Protein AF-A0A961JAN0-F1 (afdb_monomer_lite)

Foldseek 3Di:
DDPVVVVVVVVVVVVVQVCCVPPVVNCVVVVVVVVVVVVVVVVVVVD

Radius of gyration: 15.56 Å; chains: 1; bounding box: 28×22×41 Å

Sequence (47 aa):
MTNRLAIFLAVIVLGIFLADRIYFGGQLPVLIGRKGLAFIEWLAFWR

Structure (mmCIF, N/CA/C/O backbone):
data_AF-A0A961JAN0-F1
#
_entry.id   AF-A0A961JAN0-F1
#
loop_
_atom_site.group_PDB
_atom_site.id
_atom_site.type_symbol
_atom_site.label_atom_id
_atom_site.label_alt_id
_atom_site.label_comp_id
_atom_site.label_asym_id
_atom_site.label_entity_id
_atom_site.label_seq_id
_atom_site.pdbx_PDB_ins_code
_atom_site.Cartn_x
_atom_site.Cartn_y
_atom_site.Cartn_z
_atom_site.occupancy
_atom_site.B_iso_or_equiv
_atom_site.auth_seq_id
_atom_site.auth_comp_id
_atom_site.auth_asym_id
_atom_site.auth_atom_id
_atom_site.pdbx_PDB_model_num
ATOM 1 N N . MET A 1 1 ? 18.234 13.037 -9.606 1.00 57.66 1 MET A N 1
ATOM 2 C CA . MET A 1 1 ? 17.061 12.238 -10.018 1.00 57.66 1 MET A CA 1
ATOM 3 C C . MET A 1 1 ? 17.248 11.803 -11.459 1.00 57.66 1 MET A C 1
ATOM 5 O O . MET A 1 1 ? 17.153 12.630 -12.35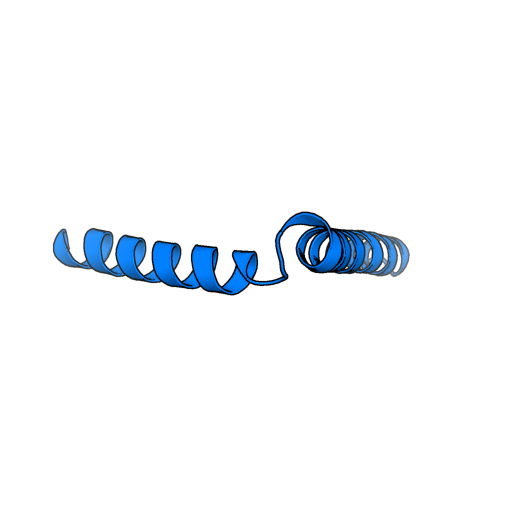1 1.00 57.66 1 MET A O 1
ATOM 9 N N . THR A 1 2 ? 17.607 10.547 -11.700 1.00 86.44 2 THR A N 1
ATOM 10 C CA . THR A 1 2 ? 17.744 10.012 -13.061 1.00 86.44 2 THR A CA 1
ATOM 11 C C . THR A 1 2 ? 16.377 9.570 -13.572 1.00 86.44 2 THR A C 1
ATOM 13 O O . THR A 1 2 ? 15.694 8.795 -12.903 1.00 86.44 2 THR A O 1
ATOM 16 N N . ASN A 1 3 ? 15.992 10.006 -14.775 1.00 91.88 3 ASN A N 1
ATOM 17 C CA . ASN A 1 3 ? 14.704 9.661 -15.401 1.00 91.88 3 ASN A CA 1
ATOM 18 C C . ASN A 1 3 ? 14.442 8.144 -15.432 1.00 91.88 3 ASN A C 1
ATOM 20 O O . ASN A 1 3 ? 13.308 7.698 -15.297 1.00 91.88 3 ASN A O 1
ATOM 24 N N . ARG A 1 4 ? 15.507 7.336 -15.525 1.00 94.50 4 ARG A N 1
ATOM 25 C CA . ARG A 1 4 ? 15.436 5.871 -15.474 1.00 94.50 4 ARG A CA 1
ATOM 26 C C . ARG A 1 4 ? 14.905 5.340 -14.137 1.00 94.50 4 ARG A C 1
ATOM 28 O O . ARG A 1 4 ? 14.086 4.428 -14.139 1.00 94.50 4 ARG A O 1
ATOM 35 N N . LEU A 1 5 ? 15.344 5.914 -13.014 1.00 95.44 5 LEU A N 1
ATOM 36 C CA . LEU A 1 5 ? 14.873 5.510 -11.687 1.00 95.44 5 LEU A CA 1
ATOM 37 C C . LEU A 1 5 ? 13.396 5.878 -11.510 1.00 95.44 5 LEU A C 1
ATOM 39 O O . LEU A 1 5 ? 12.623 5.073 -11.006 1.00 95.44 5 LEU A O 1
ATOM 43 N N . ALA A 1 6 ? 12.997 7.065 -11.972 1.00 94.94 6 ALA A N 1
ATOM 44 C CA . ALA A 1 6 ? 11.611 7.519 -11.887 1.00 94.94 6 ALA A CA 1
ATOM 45 C C . ALA A 1 6 ? 10.652 6.583 -12.642 1.00 94.94 6 ALA A C 1
ATOM 47 O O . ALA A 1 6 ? 9.627 6.189 -12.094 1.00 94.94 6 ALA A O 1
ATOM 48 N N . ILE A 1 7 ? 11.018 6.168 -13.861 1.00 96.56 7 ILE A N 1
ATOM 49 C CA . ILE A 1 7 ? 10.222 5.219 -14.654 1.00 96.56 7 ILE A CA 1
ATOM 50 C C . ILE A 1 7 ? 10.129 3.865 -13.944 1.00 96.56 7 ILE A C 1
ATOM 52 O O . ILE A 1 7 ? 9.043 3.302 -13.835 1.00 96.56 7 ILE A O 1
ATOM 56 N N . PHE A 1 8 ? 11.247 3.357 -13.422 1.00 96.75 8 PHE A N 1
ATOM 57 C CA . PHE A 1 8 ? 11.264 2.078 -12.714 1.00 96.75 8 PHE A CA 1
ATOM 58 C C . PHE A 1 8 ? 10.361 2.093 -11.473 1.00 96.75 8 PHE A C 1
ATOM 60 O O . PHE A 1 8 ? 9.550 1.189 -11.280 1.00 96.75 8 PHE A O 1
ATOM 67 N N . LEU A 1 9 ? 10.445 3.158 -10.672 1.00 96.69 9 LEU A N 1
ATOM 68 C CA . LEU A 1 9 ? 9.590 3.340 -9.502 1.00 96.69 9 LEU A CA 1
ATOM 69 C C . LEU A 1 9 ? 8.114 3.459 -9.892 1.00 96.69 9 LEU A C 1
ATOM 71 O O . LEU A 1 9 ? 7.276 2.830 -9.255 1.00 96.69 9 LEU A O 1
ATOM 75 N N . ALA A 1 10 ? 7.792 4.200 -10.954 1.00 96.81 10 ALA A N 1
ATOM 76 C CA . ALA A 1 10 ? 6.417 4.323 -11.432 1.00 96.81 10 ALA A CA 1
ATOM 77 C C . ALA A 1 10 ? 5.827 2.962 -11.833 1.00 96.81 10 ALA A C 1
ATOM 79 O O . ALA A 1 10 ? 4.707 2.642 -11.439 1.00 96.81 10 ALA A O 1
ATOM 80 N N . VAL A 1 11 ? 6.592 2.135 -12.554 1.00 98.06 11 VAL A N 1
ATOM 81 C CA . VAL A 1 11 ? 6.158 0.784 -12.947 1.00 98.06 11 VAL A CA 1
ATOM 82 C C . VAL A 1 11 ? 5.911 -0.095 -11.722 1.00 98.06 11 VAL A C 1
ATOM 84 O O . VAL A 1 11 ? 4.879 -0.760 -11.656 1.00 98.06 11 VAL A O 1
ATOM 87 N N . ILE A 1 12 ? 6.809 -0.069 -10.733 1.00 98.00 12 ILE A N 1
ATOM 88 C CA . ILE A 1 12 ? 6.636 -0.838 -9.492 1.00 98.00 12 ILE A CA 1
ATOM 89 C C . ILE A 1 12 ? 5.378 -0.394 -8.747 1.00 98.00 12 ILE A C 1
ATOM 91 O O . ILE A 1 12 ? 4.560 -1.231 -8.371 1.00 98.00 12 ILE A O 1
ATOM 95 N N . VAL A 1 13 ? 5.209 0.914 -8.548 1.00 96.81 13 VAL A N 1
ATOM 96 C CA . VAL A 1 13 ? 4.069 1.463 -7.807 1.00 96.81 13 VAL A CA 1
ATOM 97 C C . VAL A 1 13 ? 2.757 1.078 -8.490 1.00 96.81 13 VAL A C 1
ATOM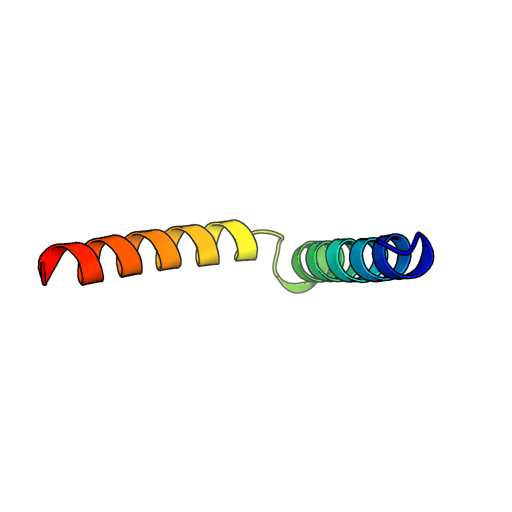 99 O O . VAL A 1 13 ? 1.865 0.538 -7.838 1.00 96.81 13 VAL A O 1
ATOM 102 N N . LEU A 1 14 ? 2.655 1.273 -9.808 1.00 97.75 14 LEU A N 1
ATOM 103 C CA . LEU A 1 14 ? 1.463 0.892 -10.567 1.00 97.75 14 LEU A CA 1
ATOM 104 C C . LEU A 1 14 ? 1.212 -0.621 -10.527 1.00 97.75 14 LEU A C 1
ATOM 106 O O . LEU A 1 14 ? 0.069 -1.039 -10.349 1.00 97.75 14 LEU A O 1
ATOM 110 N N . GLY A 1 15 ? 2.262 -1.438 -10.636 1.00 97.38 15 GLY A N 1
ATOM 111 C CA . GLY A 1 15 ? 2.159 -2.895 -10.548 1.00 97.38 15 GLY A CA 1
ATOM 112 C C . GLY A 1 15 ? 1.604 -3.371 -9.204 1.00 97.38 15 GLY A C 1
ATOM 113 O O . GLY A 1 15 ? 0.748 -4.253 -9.177 1.00 97.38 15 GLY A O 1
ATOM 114 N N . ILE A 1 16 ? 2.024 -2.749 -8.099 1.00 96.56 16 ILE A N 1
ATOM 115 C CA . ILE A 1 16 ? 1.528 -3.069 -6.752 1.00 96.56 16 ILE A CA 1
ATOM 116 C C . ILE A 1 16 ? 0.039 -2.730 -6.620 1.00 96.56 16 ILE A C 1
ATOM 118 O O . ILE A 1 16 ? -0.733 -3.569 -6.158 1.00 96.56 16 ILE A O 1
ATOM 122 N N . PHE A 1 17 ? -0.390 -1.542 -7.057 1.00 96.00 17 PHE A N 1
ATOM 123 C CA . PHE A 1 17 ? -1.809 -1.166 -6.998 1.00 96.00 17 PHE A CA 1
ATOM 124 C C . PHE A 1 17 ? -2.680 -2.025 -7.919 1.00 96.00 17 PHE A C 1
ATOM 126 O O . PHE A 1 17 ? -3.810 -2.364 -7.567 1.00 96.00 17 PHE A O 1
ATOM 133 N N . LEU A 1 18 ? -2.160 -2.415 -9.084 1.00 97.19 18 LEU A N 1
ATOM 134 C CA . LEU A 1 18 ? -2.867 -3.318 -9.984 1.00 97.19 18 LEU A CA 1
ATOM 135 C C . LEU A 1 18 ? -3.018 -4.713 -9.361 1.00 97.19 18 LEU A C 1
ATOM 137 O O . LEU A 1 18 ? -4.105 -5.286 -9.403 1.00 97.19 18 LEU A O 1
ATOM 141 N N . ALA A 1 19 ? -1.960 -5.236 -8.736 1.00 96.94 19 ALA A N 1
ATOM 142 C CA . ALA A 1 19 ? -2.010 -6.502 -8.014 1.00 96.94 19 ALA A CA 1
ATOM 143 C C . ALA A 1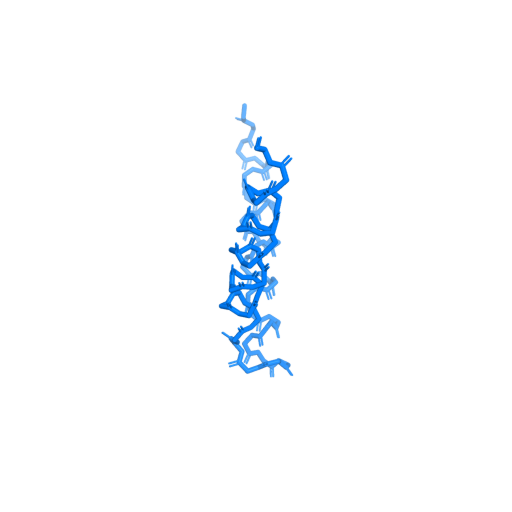 19 ? -3.006 -6.447 -6.841 1.00 96.94 19 ALA A C 1
ATOM 145 O O . ALA A 1 19 ? -3.826 -7.354 -6.699 1.00 9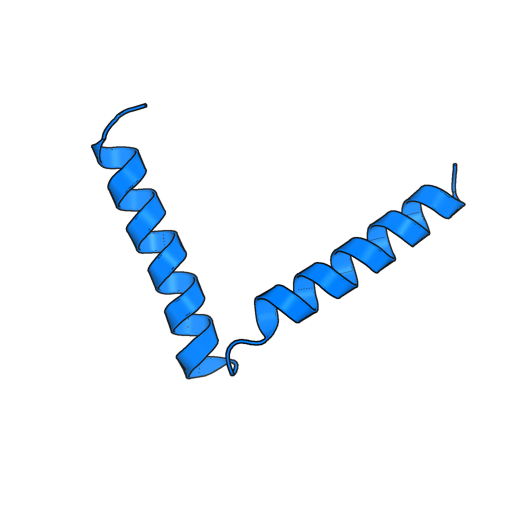6.94 19 ALA A O 1
ATOM 146 N N . ASP A 1 20 ? -3.011 -5.366 -6.056 1.00 96.06 20 ASP A N 1
ATOM 147 C CA . ASP A 1 20 ? -4.018 -5.133 -5.011 1.00 96.06 20 ASP A CA 1
ATOM 148 C C . ASP A 1 20 ? -5.443 -5.163 -5.582 1.00 96.06 20 ASP A C 1
ATOM 150 O O . ASP A 1 20 ? -6.330 -5.847 -5.064 1.00 96.06 20 ASP A O 1
ATOM 154 N N . ARG A 1 21 ? -5.661 -4.494 -6.717 1.00 95.12 21 ARG A N 1
ATOM 155 C CA . ARG A 1 21 ? -6.980 -4.439 -7.349 1.00 95.12 21 ARG A CA 1
ATOM 156 C C . ARG A 1 21 ? -7.469 -5.791 -7.875 1.00 95.12 21 ARG A C 1
ATOM 158 O O . ARG A 1 21 ? -8.683 -6.017 -7.846 1.00 95.12 21 ARG A O 1
ATOM 165 N N . ILE A 1 22 ? -6.563 -6.641 -8.364 1.00 97.12 22 ILE A N 1
ATOM 166 C CA . ILE A 1 22 ? -6.874 -7.955 -8.952 1.00 97.12 22 ILE A CA 1
ATOM 167 C C . ILE A 1 22 ? -7.040 -9.028 -7.869 1.00 97.12 22 ILE A C 1
ATOM 169 O O . ILE A 1 22 ? -8.015 -9.773 -7.905 1.00 97.12 22 ILE A O 1
ATOM 173 N N . TYR A 1 23 ? -6.116 -9.106 -6.910 1.00 96.75 23 TYR A N 1
ATOM 174 C CA . TYR A 1 23 ? -6.057 -10.211 -5.946 1.00 96.75 23 TYR A CA 1
ATOM 175 C C . TYR A 1 23 ? -6.726 -9.899 -4.601 1.00 96.75 23 TYR A C 1
ATOM 177 O O . TYR A 1 23 ? -7.207 -10.815 -3.939 1.00 96.75 23 TYR A O 1
ATOM 185 N N . PHE A 1 24 ? -6.776 -8.627 -4.190 1.00 94.25 24 PHE A N 1
ATOM 186 C CA . PHE A 1 24 ? -7.160 -8.224 -2.827 1.00 94.25 24 PHE A CA 1
ATOM 187 C C . PHE A 1 24 ? -8.339 -7.237 -2.777 1.00 94.25 24 PHE A C 1
ATOM 189 O O . PHE A 1 24 ? -8.723 -6.761 -1.709 1.00 94.25 24 PHE A O 1
ATOM 196 N N . GLY A 1 25 ? -8.949 -6.934 -3.927 1.00 92.88 25 GLY A N 1
ATOM 197 C CA . GLY A 1 25 ? -10.153 -6.105 -4.017 1.00 92.88 25 GLY A CA 1
ATOM 198 C C . GLY A 1 25 ? -9.915 -4.593 -3.948 1.00 92.88 25 GLY A C 1
ATOM 199 O O . GLY A 1 25 ? -10.887 -3.839 -3.976 1.0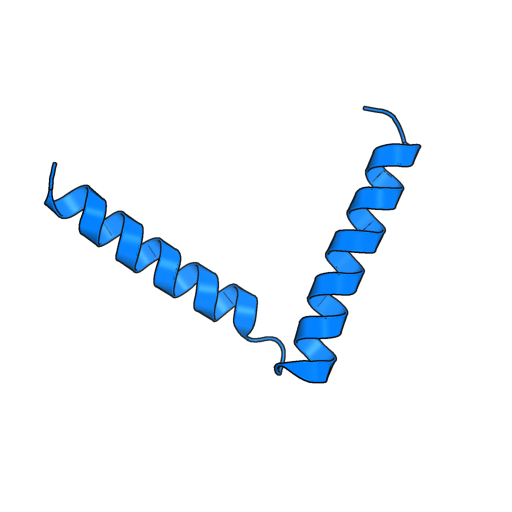0 92.88 25 GLY A O 1
ATOM 200 N N . GLY A 1 26 ? -8.661 -4.125 -3.909 1.00 92.94 26 GLY A N 1
ATOM 201 C CA . GLY A 1 26 ? -8.329 -2.695 -4.002 1.00 92.94 26 GLY A CA 1
ATOM 202 C C . GLY A 1 26 ? -8.465 -1.898 -2.698 1.00 92.94 26 GLY A C 1
ATOM 203 O O . GLY A 1 26 ? -8.524 -0.669 -2.732 1.00 92.94 26 GLY A O 1
ATOM 204 N N . GLN A 1 27 ? -8.605 -2.573 -1.554 1.00 95.31 27 GLN A N 1
ATOM 205 C CA . GLN A 1 27 ? -8.887 -1.931 -0.261 1.00 95.31 27 GLN A CA 1
ATOM 206 C C . GLN A 1 27 ? -7.672 -1.887 0.674 1.00 95.31 27 GLN A C 1
ATOM 208 O O . GLN A 1 27 ? -7.733 -1.231 1.721 1.00 95.31 27 GLN A O 1
ATOM 213 N N . LEU A 1 28 ? -6.561 -2.546 0.318 1.00 94.88 28 LEU A N 1
ATOM 214 C CA . LEU A 1 28 ? -5.365 -2.591 1.162 1.00 94.88 28 LEU A CA 1
ATOM 215 C C . LEU A 1 28 ? -4.804 -1.199 1.506 1.00 94.88 28 LEU A C 1
ATOM 217 O O . LEU A 1 28 ? -4.476 -0.994 2.675 1.00 94.88 28 LEU A O 1
ATOM 221 N N . PRO A 1 29 ? -4.750 -0.208 0.592 1.00 94.12 29 PRO A N 1
ATOM 222 C CA . PRO A 1 29 ? -4.245 1.125 0.921 1.00 94.12 29 PRO A CA 1
ATOM 223 C C . PRO A 1 29 ? -5.062 1.805 2.024 1.00 94.12 29 PRO A C 1
ATOM 225 O O . PRO A 1 29 ? -4.504 2.389 2.952 1.00 94.12 29 PRO A O 1
ATOM 228 N N . VAL A 1 30 ? -6.391 1.672 1.965 1.00 95.31 30 VAL A N 1
ATOM 229 C CA . VAL A 1 30 ? -7.306 2.224 2.974 1.00 95.31 30 VAL A CA 1
ATOM 230 C C . VAL A 1 30 ? -7.133 1.495 4.305 1.00 95.31 30 VAL A C 1
ATOM 232 O O . VAL A 1 30 ? -7.075 2.130 5.359 1.00 95.31 30 VAL A O 1
ATOM 235 N N . LEU A 1 31 ? -7.011 0.166 4.274 1.00 96.19 31 LEU A N 1
ATOM 236 C CA . LEU A 1 31 ? -6.790 -0.645 5.470 1.00 96.19 31 LEU A CA 1
ATOM 237 C C . LEU A 1 31 ? -5.474 -0.283 6.172 1.00 96.19 31 LEU A C 1
ATOM 239 O O . LEU A 1 31 ? -5.464 -0.096 7.392 1.00 96.19 31 LEU A O 1
ATOM 243 N N . ILE A 1 32 ? -4.385 -0.149 5.413 1.00 96.12 32 ILE A N 1
ATOM 244 C CA . ILE A 1 32 ? -3.071 0.242 5.937 1.00 96.12 32 ILE A CA 1
ATOM 245 C C . ILE A 1 32 ? -3.135 1.662 6.504 1.00 96.12 32 ILE A C 1
ATOM 247 O O . ILE A 1 32 ? -2.682 1.877 7.626 1.00 96.12 32 ILE A O 1
ATOM 251 N N . GLY A 1 33 ? -3.761 2.605 5.792 1.00 96.75 33 GLY A N 1
ATOM 252 C CA . GLY A 1 33 ? -3.931 3.980 6.268 1.00 96.75 33 GLY A CA 1
ATOM 253 C C . GLY A 1 33 ? -4.667 4.055 7.608 1.00 96.75 33 GLY A C 1
ATOM 254 O O . GLY A 1 33 ? -4.188 4.693 8.544 1.00 96.75 33 GLY A O 1
ATOM 255 N N . ARG A 1 34 ? -5.783 3.329 7.750 1.00 97.50 34 ARG A N 1
ATOM 256 C CA . ARG A 1 34 ? -6.541 3.268 9.014 1.00 97.50 34 ARG A CA 1
ATOM 257 C C . ARG A 1 34 ? -5.714 2.693 10.164 1.00 97.50 34 ARG A C 1
ATOM 259 O O . ARG A 1 34 ? -5.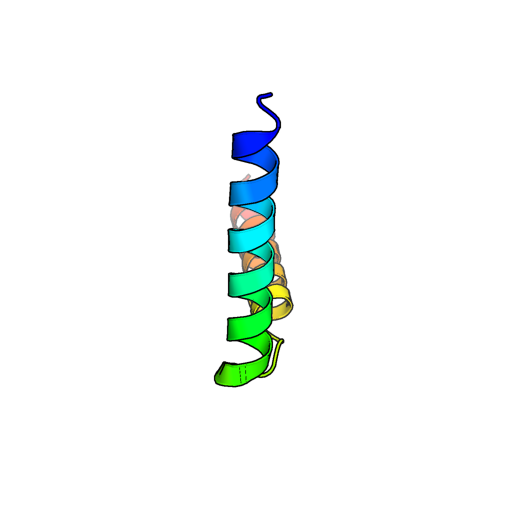760 3.223 11.270 1.00 97.50 34 ARG A O 1
ATOM 266 N N . LYS A 1 35 ? -4.952 1.623 9.914 1.00 97.44 35 LYS A N 1
ATOM 267 C CA . LYS A 1 35 ? -4.067 1.024 10.927 1.00 97.44 35 LYS A CA 1
ATOM 268 C C . LYS A 1 35 ? -2.921 1.958 11.310 1.00 97.44 35 LYS A C 1
ATOM 270 O O . LYS A 1 35 ? -2.584 2.036 12.486 1.00 97.44 35 LYS A O 1
ATOM 275 N N . GLY A 1 36 ? -2.359 2.679 10.342 1.00 97.62 36 GLY A N 1
ATOM 276 C CA . GLY A 1 36 ? -1.324 3.682 10.579 1.00 97.62 36 GLY A CA 1
ATOM 277 C C . GLY A 1 36 ? -1.819 4.823 11.464 1.00 97.62 36 GLY A C 1
ATOM 278 O O . GLY A 1 36 ? -1.140 5.180 12.419 1.00 97.62 36 GLY A O 1
ATOM 279 N N . LEU A 1 37 ? -3.026 5.338 11.208 1.00 97.56 37 LEU A N 1
ATOM 280 C CA . LEU A 1 37 ? -3.643 6.364 12.057 1.00 97.56 37 LEU A CA 1
ATOM 281 C C . LEU A 1 37 ? -3.848 5.874 13.493 1.00 97.56 37 LEU A C 1
ATOM 283 O O . LEU A 1 37 ? -3.406 6.540 14.421 1.00 97.56 37 LEU A O 1
ATOM 287 N N . ALA A 1 38 ? -4.417 4.680 13.674 1.00 97.31 38 ALA A N 1
ATOM 288 C CA . ALA A 1 38 ? -4.589 4.097 15.006 1.00 97.31 38 ALA A CA 1
ATOM 289 C C . ALA A 1 38 ? -3.245 3.899 15.737 1.00 97.31 38 ALA A C 1
ATOM 291 O O . ALA A 1 38 ? -3.152 4.085 16.947 1.00 97.31 38 ALA A O 1
ATOM 292 N N . PHE A 1 39 ? -2.184 3.545 15.006 1.00 97.62 39 PHE A N 1
ATOM 293 C CA . PHE A 1 39 ? -0.840 3.425 15.569 1.00 97.62 39 PHE A CA 1
ATOM 294 C C . PHE A 1 39 ? -0.255 4.782 15.982 1.00 97.62 39 PHE A C 1
ATOM 296 O O . PHE A 1 39 ? 0.358 4.884 17.043 1.00 97.62 39 PHE A O 1
ATOM 303 N N . ILE A 1 40 ? -0.472 5.826 15.179 1.00 97.19 40 ILE A N 1
ATOM 304 C CA . ILE A 1 40 ? -0.073 7.198 15.515 1.00 97.19 40 ILE A CA 1
ATOM 305 C C . ILE A 1 40 ? -0.827 7.687 16.755 1.00 97.19 40 ILE A C 1
ATOM 307 O O . ILE A 1 40 ? -0.200 8.251 17.644 1.00 97.19 40 ILE A O 1
ATOM 311 N N . GLU A 1 41 ? -2.137 7.450 16.844 1.00 96.69 41 GLU A N 1
ATOM 312 C CA . GLU A 1 41 ? -2.946 7.791 18.024 1.00 96.69 41 GLU A CA 1
ATOM 313 C C . GLU A 1 41 ? -2.443 7.071 19.275 1.00 96.69 41 GLU A C 1
ATOM 315 O O . GLU A 1 41 ? -2.269 7.693 20.322 1.00 96.69 41 GLU A O 1
ATOM 320 N N . TRP A 1 42 ? -2.140 5.776 19.155 1.00 96.56 42 TRP A N 1
ATOM 321 C CA . TRP A 1 42 ? -1.544 5.010 20.242 1.00 96.56 42 TRP A CA 1
ATOM 322 C C . TRP A 1 42 ? -0.196 5.597 20.668 1.00 96.56 42 TRP A C 1
ATOM 324 O O . TRP A 1 42 ? -0.002 5.834 21.853 1.00 96.56 42 TRP A O 1
ATOM 334 N N . LEU A 1 43 ? 0.712 5.900 19.734 1.00 96.94 43 LEU A N 1
ATOM 335 C CA . LEU A 1 43 ? 1.992 6.550 20.046 1.00 96.94 43 LEU A CA 1
ATOM 336 C C . LEU A 1 43 ? 1.801 7.922 20.707 1.00 96.94 43 LEU A C 1
ATOM 338 O O . LEU A 1 43 ? 2.513 8.248 21.653 1.00 96.94 43 LEU A O 1
ATOM 342 N N . ALA A 1 44 ? 0.846 8.713 20.218 1.00 95.25 44 ALA A N 1
ATOM 343 C CA . ALA A 1 44 ? 0.548 10.042 20.737 1.00 95.25 44 ALA A CA 1
ATOM 344 C C . ALA A 1 44 ? -0.016 10.006 22.164 1.00 95.25 44 ALA A C 1
ATOM 346 O O . ALA A 1 44 ? 0.219 10.953 22.908 1.00 95.25 44 ALA A O 1
ATOM 347 N N . PHE A 1 45 ? -0.711 8.932 22.554 1.00 94.69 45 PHE A N 1
ATOM 348 C CA . PHE A 1 45 ? -1.188 8.723 23.924 1.00 94.69 45 PHE A CA 1
ATOM 349 C C . PHE A 1 45 ? -0.047 8.564 24.943 1.00 94.69 45 PHE A C 1
ATOM 351 O O . PHE A 1 45 ? -0.201 8.964 26.092 1.00 94.69 45 PHE A O 1
ATOM 358 N N . TRP A 1 46 ? 1.098 7.999 24.542 1.00 90.44 46 TRP A N 1
ATOM 359 C CA . TRP A 1 46 ? 2.259 7.805 25.427 1.00 90.44 46 TRP A CA 1
ATOM 360 C C . TRP A 1 46 ? 3.144 9.046 25.579 1.00 90.44 46 TRP A C 1
ATOM 362 O O . TRP A 1 46 ? 4.127 8.989 26.320 1.00 90.44 46 TRP A O 1
ATOM 372 N N . ARG A 1 47 ? 2.838 10.132 24.862 1.00 75.62 47 ARG A N 1
ATOM 373 C CA . ARG A 1 47 ? 3.509 11.423 25.023 1.00 75.62 47 ARG A CA 1
ATOM 374 C C . ARG A 1 47 ? 2.792 12.261 26.071 1.00 75.62 47 ARG A C 1
ATOM 376 O O . ARG A 1 47 ? 3.501 12.756 26.970 1.00 75.62 47 ARG A O 1
#

Secondary structure (DSSP, 8-state):
--HHHHHHHHHHHHHHHHHHHHHSTT-HHHHHHHHHHHHHHHHHHT-

pLDDT: mean 94.57, std 6.52, range [57.66, 98.06]